Protein AF-A0AAP3A4D3-F1 (afdb_monomer_lite)

pLDDT: mean 90.57, std 7.9, range [58.19, 97.88]

Radius of gyration: 14.58 Å; chains: 1; bounding box: 35×26×32 Å

Structure (mmCIF, N/CA/C/O backbone):
data_AF-A0AAP3A4D3-F1
#
_entry.id   AF-A0AAP3A4D3-F1
#
loop_
_atom_site.group_PDB
_atom_site.id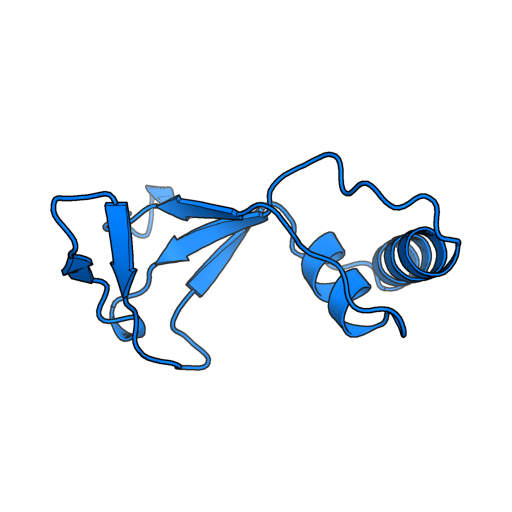
_atom_site.type_symbol
_atom_site.label_atom_id
_atom_site.label_alt_id
_atom_site.label_comp_id
_atom_site.label_asym_id
_atom_site.label_entity_id
_atom_site.label_seq_id
_atom_site.pdbx_PDB_ins_code
_atom_site.Cartn_x
_atom_site.Cartn_y
_atom_site.Cartn_z
_atom_site.occupancy
_atom_site.B_iso_or_equiv
_atom_site.auth_seq_id
_atom_site.auth_comp_id
_atom_site.auth_asym_id
_atom_site.auth_atom_id
_atom_site.pdbx_PDB_model_num
ATOM 1 N N . THR A 1 1 ? 13.663 8.776 0.276 1.00 72.06 1 THR A N 1
ATOM 2 C CA . THR A 1 1 ? 13.169 9.431 -0.954 1.00 72.06 1 THR A CA 1
ATOM 3 C C . THR A 1 1 ? 12.876 8.370 -1.984 1.00 72.06 1 THR A C 1
ATOM 5 O O . THR A 1 1 ? 13.575 7.365 -1.960 1.00 72.06 1 THR A O 1
ATOM 8 N N . LEU A 1 2 ? 11.852 8.562 -2.821 1.00 76.12 2 LEU A N 1
ATOM 9 C CA . LEU A 1 2 ? 11.489 7.613 -3.873 1.00 76.12 2 LEU A CA 1
ATOM 10 C C . LEU A 1 2 ? 12.559 7.625 -4.985 1.00 76.12 2 LEU A C 1
ATOM 12 O O . LEU A 1 2 ? 12.721 8.634 -5.663 1.00 76.12 2 LEU A O 1
ATOM 16 N N . ASP A 1 3 ? 13.301 6.532 -5.132 1.00 89.50 3 ASP A N 1
ATOM 17 C CA . ASP A 1 3 ? 14.344 6.318 -6.134 1.00 89.50 3 ASP A CA 1
ATOM 18 C C . ASP A 1 3 ? 13.793 5.483 -7.299 1.00 89.50 3 ASP A C 1
ATOM 20 O O . ASP A 1 3 ? 13.397 4.322 -7.142 1.00 89.50 3 ASP A O 1
ATOM 24 N N . GLU A 1 4 ? 13.771 6.086 -8.486 1.00 90.38 4 GLU A N 1
ATOM 25 C CA . GLU A 1 4 ? 13.312 5.448 -9.717 1.00 90.38 4 GLU A CA 1
ATOM 26 C C . GLU A 1 4 ? 14.181 4.249 -10.111 1.00 90.38 4 GLU A C 1
ATOM 28 O O . GLU A 1 4 ? 13.653 3.236 -10.576 1.00 90.38 4 GLU A O 1
ATOM 33 N N . LYS A 1 5 ? 15.499 4.313 -9.880 1.00 91.75 5 LYS A N 1
ATOM 34 C CA . LYS A 1 5 ? 16.403 3.196 -10.170 1.00 91.75 5 LYS A CA 1
ATOM 35 C C . LYS A 1 5 ? 15.998 1.975 -9.354 1.00 91.75 5 LYS A C 1
ATOM 37 O O . LYS A 1 5 ? 15.889 0.876 -9.894 1.00 91.75 5 LYS A O 1
ATOM 42 N N . ARG A 1 6 ? 15.693 2.185 -8.071 1.00 89.81 6 ARG A N 1
ATOM 43 C CA . ARG A 1 6 ? 15.247 1.111 -7.183 1.00 89.81 6 ARG A CA 1
ATOM 44 C C . ARG A 1 6 ? 13.912 0.512 -7.623 1.00 89.81 6 ARG A C 1
ATOM 46 O O . ARG A 1 6 ? 13.739 -0.700 -7.543 1.00 89.81 6 ARG A O 1
ATOM 53 N N . ALA A 1 7 ? 12.974 1.336 -8.085 1.00 90.50 7 ALA A N 1
ATOM 54 C CA . ALA A 1 7 ? 11.699 0.854 -8.613 1.00 90.50 7 ALA A CA 1
ATOM 55 C C . ALA A 1 7 ? 11.885 0.011 -9.889 1.00 90.50 7 ALA A C 1
ATOM 57 O O . ALA A 1 7 ? 11.264 -1.043 -10.014 1.00 90.50 7 ALA A O 1
ATO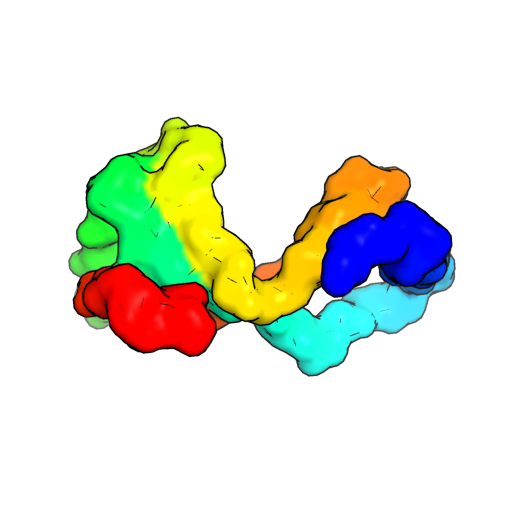M 58 N N . ARG A 1 8 ? 12.782 0.422 -10.795 1.00 92.25 8 ARG A N 1
ATOM 59 C CA . ARG A 1 8 ? 13.114 -0.333 -12.016 1.00 92.25 8 ARG A CA 1
ATOM 60 C C . ARG A 1 8 ? 13.742 -1.693 -11.712 1.00 92.25 8 ARG A C 1
ATOM 62 O O . ARG A 1 8 ? 13.291 -2.686 -12.262 1.00 92.25 8 ARG A O 1
ATOM 69 N N . GLU A 1 9 ? 14.681 -1.765 -10.767 1.00 90.44 9 GLU A N 1
ATOM 70 C CA . GLU A 1 9 ? 15.260 -3.047 -10.320 1.00 90.44 9 GLU A CA 1
ATOM 71 C C . GLU A 1 9 ? 14.187 -4.028 -9.817 1.00 90.44 9 GLU A C 1
ATOM 73 O O . GLU A 1 9 ? 14.272 -5.232 -10.051 1.00 90.44 9 GLU A O 1
ATOM 78 N N . ILE A 1 10 ? 13.165 -3.519 -9.124 1.00 88.50 10 ILE A N 1
ATOM 79 C CA . ILE A 1 10 ? 12.044 -4.331 -8.633 1.00 88.50 10 ILE A CA 1
ATOM 80 C C . ILE A 1 10 ? 11.170 -4.811 -9.796 1.00 88.50 10 ILE A C 1
ATOM 82 O O . ILE A 1 10 ? 10.753 -5.969 -9.794 1.00 88.50 10 ILE A O 1
ATOM 86 N N . ALA A 1 11 ? 10.905 -3.948 -10.778 1.00 90.69 11 ALA A N 1
ATOM 87 C CA . ALA A 1 11 ? 10.150 -4.305 -11.975 1.00 90.69 11 ALA A CA 1
ATOM 88 C C . ALA A 1 11 ? 10.858 -5.409 -12.776 1.00 90.69 11 ALA A C 1
ATOM 90 O O . ALA A 1 11 ? 10.256 -6.444 -13.058 1.00 90.69 11 ALA A O 1
ATOM 91 N N . ASP A 1 12 ? 12.157 -5.235 -13.036 1.00 91.31 12 ASP A N 1
ATOM 92 C CA . ASP A 1 12 ? 12.986 -6.212 -13.746 1.00 91.31 12 ASP A CA 1
ATOM 93 C C . ASP A 1 12 ? 13.046 -7.548 -12.990 1.00 91.31 12 ASP A C 1
ATOM 95 O O . ASP A 1 12 ? 12.968 -8.619 -13.594 1.00 91.31 12 ASP A O 1
ATOM 99 N N . TYR A 1 13 ? 13.123 -7.508 -11.655 1.00 88.19 13 TYR A N 1
ATOM 100 C CA . TYR A 1 13 ? 13.078 -8.714 -10.828 1.00 88.19 13 TYR A CA 1
ATOM 101 C C . TYR A 1 13 ? 11.748 -9.469 -10.970 1.00 88.19 13 TYR A C 1
ATOM 103 O O . TYR A 1 13 ? 11.753 -10.694 -11.092 1.00 88.19 13 TYR A O 1
ATOM 111 N N . ILE A 1 14 ? 10.611 -8.771 -10.989 1.00 87.44 14 ILE A N 1
ATOM 112 C CA . ILE A 1 14 ? 9.293 -9.398 -11.183 1.00 87.44 14 ILE A CA 1
ATOM 113 C C . ILE A 1 14 ? 9.190 -10.008 -12.578 1.00 87.44 14 ILE A C 1
ATOM 115 O O . ILE A 1 14 ? 8.786 -11.164 -12.716 1.00 87.44 14 ILE A O 1
ATOM 119 N N . ASP A 1 15 ? 9.612 -9.256 -13.591 1.00 88.44 15 ASP A N 1
ATOM 120 C CA . ASP A 1 15 ? 9.565 -9.683 -14.986 1.00 88.44 15 ASP A CA 1
ATOM 121 C C . ASP A 1 15 ? 10.564 -10.813 -15.298 1.00 88.44 15 ASP A C 1
ATOM 123 O O . ASP A 1 15 ? 10.363 -11.560 -16.254 1.00 88.44 15 ASP A O 1
ATOM 127 N N . SER A 1 16 ? 11.589 -11.024 -14.459 1.00 88.25 16 SER A N 1
ATOM 128 C CA . SER A 1 16 ? 12.510 -12.168 -14.567 1.00 88.25 16 SER A CA 1
ATOM 129 C C . SER A 1 16 ? 11.869 -13.528 -14.244 1.00 88.25 16 SER A C 1
ATOM 131 O O . SER A 1 16 ? 12.476 -14.571 -14.485 1.00 88.25 16 SER A O 1
ATOM 133 N N . GLY A 1 17 ? 10.646 -13.550 -13.695 1.00 76.31 17 GLY A N 1
ATOM 134 C CA . GLY A 1 17 ? 9.922 -14.789 -13.392 1.00 76.31 17 GLY A CA 1
ATOM 135 C C . GLY A 1 17 ? 10.370 -15.494 -12.106 1.00 76.31 17 GLY A C 1
ATOM 136 O O . GLY A 1 17 ? 9.900 -16.593 -11.818 1.00 76.31 17 GLY A O 1
ATOM 137 N N . HIS A 1 18 ? 11.229 -14.869 -11.290 1.00 68.38 18 HIS A N 1
ATOM 138 C CA . HIS A 1 18 ? 11.645 -15.396 -9.981 1.00 68.38 18 HIS A CA 1
ATOM 139 C C . HIS A 1 18 ? 10.568 -15.283 -8.880 1.00 68.38 18 HIS A C 1
ATOM 141 O O . HIS A 1 18 ? 10.768 -15.762 -7.767 1.00 68.38 18 HIS A O 1
ATOM 147 N N . GLY A 1 19 ? 9.392 -14.738 -9.215 1.00 58.19 19 GLY A N 1
ATOM 148 C CA . GLY A 1 19 ? 8.079 -15.229 -8.769 1.00 58.19 19 GLY A CA 1
ATOM 149 C C . GLY A 1 19 ? 7.658 -15.020 -7.312 1.00 58.19 19 GLY A C 1
ATOM 150 O O . GLY A 1 19 ? 6.484 -15.214 -7.003 1.00 58.19 19 GLY A O 1
ATOM 151 N N . THR A 1 20 ? 8.545 -14.603 -6.412 1.00 65.56 20 THR A N 1
ATOM 152 C CA . THR A 1 20 ? 8.190 -14.393 -5.001 1.00 65.56 20 THR A CA 1
ATOM 153 C C . THR A 1 20 ? 8.534 -12.991 -4.539 1.00 65.56 20 THR A C 1
ATOM 155 O O . THR A 1 20 ? 9.698 -12.602 -4.518 1.00 65.56 20 THR A O 1
ATOM 15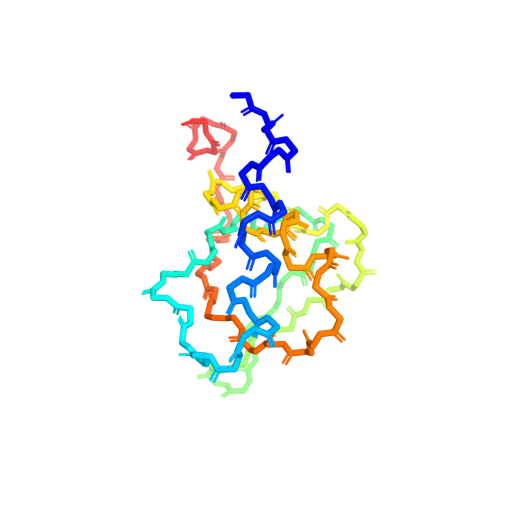8 N N . ILE A 1 21 ? 7.514 -12.245 -4.113 1.00 70.94 21 ILE A N 1
ATOM 159 C CA . ILE A 1 21 ? 7.696 -10.996 -3.376 1.00 70.94 21 ILE A CA 1
ATOM 160 C C . ILE A 1 21 ? 7.827 -11.366 -1.895 1.00 70.94 21 ILE A C 1
ATOM 162 O O . ILE A 1 21 ? 6.856 -11.846 -1.309 1.00 70.94 21 ILE A O 1
ATOM 166 N N . PRO A 1 22 ? 9.009 -11.183 -1.283 1.00 66.38 22 PRO A N 1
ATOM 167 C CA . PRO A 1 22 ? 9.291 -11.738 0.038 1.00 66.38 22 PRO A CA 1
ATOM 168 C C . PRO A 1 22 ? 8.605 -10.981 1.181 1.00 66.38 22 PRO A C 1
ATOM 170 O O . PRO A 1 22 ? 8.464 -11.533 2.268 1.00 66.38 22 PRO A O 1
ATOM 173 N N . SER A 1 23 ? 8.189 -9.728 0.968 1.00 84.75 23 SER A N 1
ATOM 174 C CA . SER A 1 23 ? 7.626 -8.880 2.020 1.00 84.75 23 SER A CA 1
ATOM 175 C C . SER A 1 23 ? 6.305 -8.233 1.623 1.00 84.75 23 SER A C 1
ATOM 177 O O . SER A 1 23 ? 6.067 -7.894 0.463 1.00 84.75 23 SER A O 1
ATOM 179 N N . SER A 1 24 ? 5.441 -8.046 2.618 1.00 91.56 24 SER A N 1
ATOM 180 C CA . SER A 1 24 ? 4.149 -7.399 2.439 1.00 91.56 24 SER A CA 1
ATOM 181 C C . SER A 1 24 ? 4.267 -5.895 2.186 1.00 91.56 24 SER A C 1
ATOM 183 O O . SER A 1 24 ? 5.264 -5.255 2.533 1.00 91.56 24 SER A O 1
ATOM 185 N N . ILE A 1 25 ? 3.225 -5.312 1.596 1.00 95.06 25 ILE A N 1
ATOM 186 C CA . ILE A 1 25 ? 3.007 -3.858 1.615 1.00 95.06 25 ILE A CA 1
ATOM 187 C C . ILE A 1 25 ? 2.184 -3.519 2.847 1.00 95.06 25 ILE A C 1
ATOM 189 O O . ILE A 1 25 ? 1.195 -4.196 3.133 1.00 95.06 25 ILE A O 1
ATOM 193 N N . ILE A 1 26 ? 2.611 -2.493 3.577 1.00 96.50 26 ILE A N 1
ATOM 194 C CA . ILE A 1 26 ? 1.926 -2.049 4.787 1.00 96.50 26 ILE A CA 1
ATOM 195 C C . ILE A 1 26 ? 1.101 -0.817 4.438 1.00 96.50 26 ILE A C 1
ATOM 197 O O . ILE A 1 26 ? 1.641 0.178 3.949 1.00 96.50 26 ILE A O 1
ATOM 201 N N . LEU A 1 27 ? -0.205 -0.900 4.671 1.00 97.19 27 LEU A N 1
ATOM 202 C CA . LEU A 1 27 ? -1.170 0.139 4.337 1.00 97.19 27 LEU A CA 1
ATOM 203 C C . LEU A 1 27 ? -1.901 0.623 5.593 1.00 97.19 27 LEU A C 1
ATOM 205 O O . LEU A 1 27 ? -2.223 -0.175 6.472 1.00 97.19 27 LEU A O 1
ATOM 209 N N . SER A 1 28 ? -2.218 1.913 5.633 1.00 97.75 28 SER A N 1
ATOM 210 C CA . SER A 1 28 ? -3.222 2.487 6.533 1.00 97.75 28 SER A CA 1
ATOM 211 C C . SER A 1 28 ? -4.502 2.737 5.740 1.00 97.75 28 SER A C 1
ATOM 213 O O . SER A 1 28 ? -4.483 3.481 4.752 1.00 97.75 28 SER A O 1
ATOM 215 N N . ALA A 1 29 ? -5.606 2.108 6.139 1.00 97.88 29 ALA A N 1
ATOM 216 C CA . ALA A 1 29 ? -6.917 2.374 5.561 1.00 97.88 29 ALA A CA 1
ATOM 217 C C . ALA A 1 29 ? -7.394 3.771 5.966 1.00 97.88 29 ALA A C 1
ATOM 219 O O . ALA A 1 29 ? -7.516 4.083 7.150 1.00 97.88 29 ALA A O 1
ATOM 220 N N . GLN A 1 30 ? -7.666 4.599 4.965 1.00 97.56 30 GLN A N 1
ATOM 221 C CA . GLN A 1 30 ? -8.147 5.963 5.138 1.00 97.56 30 GLN A CA 1
ATOM 222 C C . GLN A 1 30 ? -9.682 5.987 5.206 1.00 97.56 30 GLN A C 1
ATOM 224 O O . GLN A 1 30 ? -10.323 5.020 4.782 1.00 97.56 30 GLN A O 1
ATOM 229 N N . PRO A 1 31 ? -10.304 7.073 5.702 1.00 96.38 31 PRO A N 1
ATOM 230 C CA . PRO A 1 31 ? -11.763 7.176 5.785 1.00 96.38 31 PRO A CA 1
ATOM 231 C C . PRO A 1 31 ? -12.482 6.889 4.459 1.00 96.38 31 PRO A C 1
ATOM 233 O O . PRO A 1 31 ? -13.518 6.232 4.453 1.00 96.38 31 PRO A O 1
ATOM 236 N N . GLU A 1 32 ? -11.901 7.304 3.331 1.00 97.75 32 GLU A N 1
ATOM 237 C CA . GLU A 1 32 ? -12.447 7.095 1.987 1.00 97.75 32 GLU A CA 1
ATOM 238 C C . GLU A 1 32 ? -12.469 5.626 1.536 1.00 97.75 32 GLU A C 1
ATOM 240 O O . GLU A 1 32 ? -13.118 5.308 0.542 1.00 97.75 32 GLU A O 1
ATOM 245 N N . ALA A 1 33 ? -11.762 4.726 2.228 1.00 97.50 33 ALA A N 1
ATOM 246 C CA . ALA A 1 33 ? -11.861 3.295 1.960 1.00 97.50 33 ALA A CA 1
ATOM 247 C C . ALA A 1 33 ? -13.179 2.693 2.452 1.00 97.50 33 ALA A C 1
ATOM 249 O O . ALA A 1 33 ? -13.515 1.603 2.004 1.00 97.50 33 ALA A O 1
ATOM 250 N N . GLU A 1 34 ? -13.894 3.348 3.376 1.00 97.25 34 GLU A N 1
ATOM 251 C CA . GLU A 1 34 ? -15.169 2.861 3.929 1.00 97.25 34 GLU A CA 1
ATOM 252 C C . GLU A 1 34 ? -15.110 1.372 4.326 1.00 97.25 34 GLU A C 1
ATOM 254 O O . GLU A 1 34 ? -15.982 0.578 3.977 1.00 97.25 34 GLU A O 1
ATOM 259 N N . VAL A 1 35 ? -14.030 0.978 5.015 1.00 96.94 35 VAL A N 1
ATOM 260 C CA . VAL A 1 35 ? -13.717 -0.433 5.282 1.00 96.94 35 VAL A CA 1
ATOM 261 C C . VAL A 1 35 ? -14.829 -1.119 6.072 1.00 96.94 35 VAL A C 1
ATOM 263 O O . VAL A 1 35 ? -15.233 -0.654 7.139 1.00 96.94 35 VAL A O 1
ATOM 266 N N . GLN A 1 36 ? -15.253 -2.288 5.589 1.00 96.38 36 GLN A N 1
ATOM 267 C CA . GLN A 1 36 ? -16.218 -3.153 6.261 1.00 96.38 36 GLN A CA 1
ATOM 268 C C . GLN A 1 36 ? -15.679 -4.574 6.393 1.00 96.38 36 GLN A C 1
ATOM 270 O O . GLN A 1 36 ? -15.083 -5.128 5.471 1.00 96.38 36 GLN A O 1
ATOM 275 N N . ILE A 1 37 ? -15.917 -5.187 7.551 1.00 94.00 37 ILE A N 1
ATOM 276 C CA . ILE A 1 37 ? -15.557 -6.580 7.808 1.00 94.00 37 ILE A CA 1
ATOM 277 C C . ILE A 1 37 ? -16.818 -7.435 7.730 1.00 94.00 37 ILE A C 1
ATOM 279 O O . ILE A 1 37 ? -17.711 -7.336 8.571 1.00 94.00 37 ILE A O 1
ATOM 283 N N . VAL A 1 38 ? -16.871 -8.307 6.728 1.00 94.75 38 VAL A N 1
ATOM 284 C CA . VAL A 1 38 ? -18.018 -9.171 6.427 1.00 94.75 38 VAL A CA 1
ATOM 285 C C . VAL A 1 38 ? -17.623 -10.653 6.479 1.00 94.75 38 VAL A C 1
ATOM 287 O O . VAL A 1 38 ? -16.506 -11.030 6.854 1.00 94.75 38 VAL A O 1
ATOM 290 N N . GLY A 1 39 ? -18.568 -11.548 6.174 1.00 90.50 39 GLY A N 1
ATOM 291 C CA . GLY A 1 39 ? -18.273 -12.981 6.035 1.00 90.50 39 GLY A CA 1
ATOM 292 C C . GLY A 1 39 ? -17.814 -13.667 7.330 1.00 90.50 39 GLY A C 1
ATOM 293 O O . GLY A 1 39 ? -17.041 -14.632 7.278 1.00 90.50 39 GLY A O 1
ATOM 294 N N . LYS A 1 40 ? -18.298 -13.179 8.484 1.00 93.19 40 LYS A N 1
ATOM 295 C CA . LYS A 1 40 ? -17.883 -13.589 9.841 1.00 93.19 40 LYS A CA 1
ATOM 296 C C . LYS A 1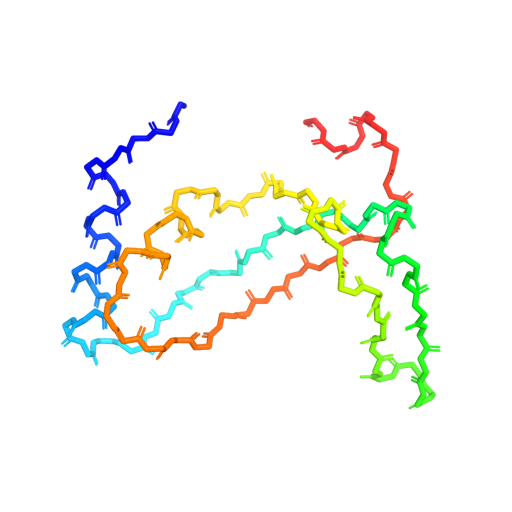 40 ? -16.415 -13.265 10.155 1.00 93.19 40 LYS A C 1
ATOM 298 O O . LYS A 1 40 ? -15.739 -14.065 10.793 1.00 93.19 40 LYS A O 1
ATOM 303 N N . GLY A 1 41 ? -15.912 -12.127 9.679 1.00 89.69 41 GLY A N 1
ATOM 304 C CA . GLY A 1 41 ? -14.553 -11.681 10.003 1.00 89.69 41 GLY A CA 1
ATOM 305 C C . GLY A 1 41 ? -13.468 -12.137 9.031 1.00 89.69 41 GLY A C 1
ATOM 306 O O . GLY A 1 41 ? -12.293 -12.011 9.348 1.00 89.69 41 GLY A O 1
ATOM 307 N N . ARG A 1 42 ? -13.835 -12.703 7.873 1.00 92.94 42 ARG A N 1
ATOM 308 C CA . ARG A 1 42 ? -12.877 -13.294 6.915 1.00 92.94 42 ARG A CA 1
ATOM 309 C C . ARG A 1 42 ? -12.700 -12.490 5.636 1.00 92.94 42 ARG A C 1
ATOM 311 O O . ARG A 1 42 ? -11.767 -12.756 4.884 1.00 92.94 42 ARG A O 1
ATOM 318 N N . THR A 1 43 ? -13.591 -11.541 5.379 1.00 94.94 43 THR A N 1
ATOM 319 C CA . THR A 1 43 ? -13.572 -10.732 4.164 1.00 94.94 43 THR A CA 1
ATOM 320 C C . THR A 1 43 ? -13.602 -9.268 4.556 1.00 94.94 43 THR A C 1
ATOM 322 O O . THR A 1 43 ? -14.438 -8.861 5.360 1.00 94.94 43 THR A O 1
ATOM 325 N N . MET A 1 44 ? -12.672 -8.501 3.996 1.00 94.69 44 MET A N 1
ATOM 326 C CA . MET A 1 44 ? -12.65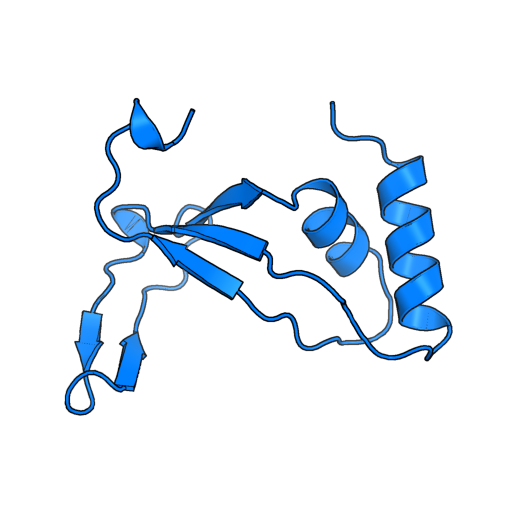2 -7.051 4.094 1.00 94.69 44 MET A CA 1
ATOM 327 C C . MET A 1 44 ? -13.143 -6.479 2.767 1.00 94.69 44 MET A C 1
ATOM 329 O O . MET A 1 44 ? -12.570 -6.779 1.720 1.00 94.69 44 MET A O 1
ATOM 333 N N . GLU A 1 45 ? -14.194 -5.676 2.821 1.00 96.75 45 GLU A N 1
ATOM 334 C CA . GLU A 1 45 ? -14.697 -4.888 1.699 1.00 96.75 45 GLU A CA 1
ATOM 335 C C . GLU A 1 45 ? -14.263 -3.430 1.871 1.00 96.75 45 GLU A C 1
ATOM 337 O O . GLU A 1 45 ? -14.059 -2.962 2.994 1.00 96.75 45 GLU A O 1
ATOM 342 N N . PHE A 1 46 ? -14.075 -2.729 0.755 1.00 97.31 46 PHE A N 1
ATOM 343 C CA . PHE A 1 46 ? -13.676 -1.326 0.732 1.00 97.31 46 PHE A CA 1
ATOM 344 C C . PHE A 1 46 ? -14.144 -0.651 -0.562 1.00 97.31 46 PHE A C 1
ATOM 346 O O . PHE A 1 46 ? -14.287 -1.299 -1.604 1.00 97.31 46 PHE A O 1
ATOM 353 N N . SER A 1 47 ? -14.329 0.662 -0.500 1.00 97.31 47 SER A N 1
ATOM 354 C CA . SER A 1 47 ? -14.661 1.517 -1.636 1.00 97.31 47 SER A CA 1
ATOM 355 C C . SER A 1 47 ? -13.416 1.801 -2.484 1.00 97.31 47 SER A C 1
ATOM 357 O O . SER A 1 47 ? -12.355 2.180 -1.980 1.00 97.31 47 SER A O 1
ATOM 359 N N . VAL A 1 48 ? -13.528 1.618 -3.804 1.00 95.81 48 VAL A N 1
ATOM 360 C CA . VAL A 1 48 ? -12.428 1.894 -4.742 1.00 95.81 48 VAL A CA 1
ATOM 361 C C . VAL A 1 48 ? -12.263 3.404 -4.881 1.00 95.81 48 VAL A C 1
ATOM 363 O O . VAL A 1 48 ? -12.978 4.057 -5.638 1.00 95.81 48 VAL A O 1
ATOM 366 N N . HIS A 1 49 ? -11.300 3.957 -4.149 1.00 97.44 49 HIS A N 1
ATOM 367 C CA . HIS A 1 49 ? -11.005 5.383 -4.149 1.00 97.44 49 HIS A CA 1
ATOM 368 C C . HIS A 1 49 ? -9.486 5.628 -4.213 1.00 97.44 49 HIS A C 1
ATOM 370 O O . HIS A 1 49 ? -8.736 4.937 -3.520 1.00 97.44 49 HIS A O 1
ATOM 376 N N . PRO A 1 50 ? -8.986 6.628 -4.972 1.00 95.31 50 PRO A N 1
ATOM 377 C CA . PRO A 1 50 ? -7.546 6.909 -5.066 1.00 95.31 50 PRO A CA 1
ATOM 378 C C . PRO A 1 50 ? -6.866 7.214 -3.726 1.00 95.31 50 PRO A C 1
ATOM 380 O O . PRO A 1 50 ? -5.659 7.047 -3.595 1.00 95.31 50 PRO A O 1
ATOM 383 N N . LYS A 1 51 ? -7.639 7.671 -2.735 1.00 96.25 51 LYS A N 1
ATOM 384 C CA . LYS A 1 51 ? -7.169 7.953 -1.370 1.00 96.25 51 LYS A CA 1
ATOM 385 C C . LYS A 1 51 ? -7.545 6.876 -0.354 1.00 96.25 51 LYS A C 1
ATOM 387 O O . LYS A 1 51 ? -7.392 7.118 0.829 1.00 96.25 51 LYS A O 1
ATOM 392 N N . ALA A 1 52 ? -8.050 5.718 -0.783 1.00 97.44 52 ALA A N 1
ATOM 393 C CA . ALA A 1 52 ? -8.491 4.667 0.136 1.00 97.44 52 ALA A CA 1
ATOM 394 C C . ALA A 1 52 ? -7.357 4.166 1.051 1.00 97.44 52 ALA A C 1
ATOM 396 O O . ALA A 1 52 ? -7.589 3.838 2.211 1.00 97.44 52 ALA A O 1
ATOM 397 N N . PHE A 1 53 ? -6.117 4.133 0.560 1.00 96.94 53 PHE A N 1
ATOM 398 C CA . PHE A 1 53 ? -4.991 3.596 1.318 1.00 96.94 53 PHE A CA 1
ATOM 399 C C . PHE A 1 53 ? -3.777 4.516 1.268 1.00 96.94 53 PHE A C 1
ATOM 401 O O . PHE A 1 53 ? -3.356 4.957 0.198 1.00 96.94 53 PHE A O 1
ATOM 408 N N . LEU A 1 54 ? -3.181 4.743 2.437 1.00 96.25 54 LEU A N 1
ATOM 409 C CA . LEU A 1 54 ? -1.865 5.349 2.589 1.00 96.25 54 LEU A CA 1
ATOM 410 C C . LEU A 1 54 ? -0.813 4.240 2.704 1.00 96.25 54 LEU A C 1
ATOM 412 O O . LEU A 1 54 ? -0.979 3.307 3.487 1.00 96.25 54 LEU A O 1
ATOM 416 N N . ILE A 1 55 ? 0.277 4.338 1.943 1.00 95.38 55 ILE A N 1
ATOM 417 C CA . ILE A 1 55 ? 1.379 3.368 2.000 1.00 95.38 55 ILE A CA 1
ATOM 418 C C . ILE A 1 55 ? 2.346 3.766 3.118 1.00 95.38 55 ILE A C 1
ATOM 420 O O . ILE A 1 55 ? 3.060 4.762 2.975 1.00 95.38 55 ILE A O 1
ATOM 424 N N . LEU A 1 56 ? 2.397 2.955 4.178 1.00 95.31 56 LEU A N 1
ATOM 425 C CA . LEU A 1 56 ? 3.305 3.130 5.318 1.00 95.31 56 LEU A CA 1
ATOM 426 C C . LEU A 1 56 ? 4.683 2.516 5.046 1.00 95.31 56 LEU A C 1
ATOM 428 O O . LEU A 1 56 ? 5.707 3.123 5.335 1.00 95.31 56 LEU A O 1
ATOM 432 N N . ASP A 1 57 ? 4.718 1.329 4.432 1.00 94.19 57 ASP A N 1
ATOM 433 C CA . ASP A 1 57 ? 5.961 0.693 3.991 1.00 94.19 57 ASP A CA 1
ATOM 434 C C . ASP A 1 57 ? 5.797 0.034 2.619 1.00 94.19 57 ASP A C 1
ATOM 436 O O . ASP A 1 57 ? 4.759 -0.544 2.288 1.00 94.19 57 ASP A O 1
ATOM 440 N N . GLY A 1 58 ? 6.864 0.102 1.822 1.00 92.81 58 GLY A N 1
ATOM 441 C CA . GLY A 1 58 ? 6.915 -0.500 0.493 1.00 92.81 58 GLY A CA 1
ATOM 442 C C . GLY A 1 58 ? 6.604 0.438 -0.669 1.00 92.81 58 GLY A C 1
ATOM 443 O O . GLY A 1 58 ? 6.293 -0.043 -1.752 1.00 92.81 58 GLY A O 1
ATOM 444 N N . GLN A 1 59 ? 6.747 1.755 -0.511 1.00 92.88 59 GLN A N 1
ATOM 445 C CA . GLN A 1 59 ? 6.501 2.733 -1.587 1.00 92.88 59 GLN A CA 1
ATOM 446 C C . GLN A 1 59 ? 7.308 2.447 -2.868 1.00 92.88 59 GLN A C 1
ATOM 448 O O . GLN A 1 59 ? 6.738 2.390 -3.955 1.00 92.88 59 GLN A O 1
ATOM 453 N N . HIS A 1 60 ? 8.615 2.167 -2.753 1.00 91.69 60 HIS A N 1
ATOM 454 C CA . HIS A 1 60 ? 9.439 1.750 -3.901 1.00 91.69 60 HIS A CA 1
ATOM 455 C C . HIS A 1 60 ? 8.945 0.456 -4.547 1.00 91.69 60 HIS A C 1
ATOM 457 O O . HIS A 1 60 ? 9.062 0.295 -5.757 1.00 91.69 60 HIS A O 1
ATOM 463 N N . ARG A 1 61 ? 8.407 -0.468 -3.738 1.00 91.69 61 ARG A N 1
ATOM 464 C CA . ARG A 1 61 ? 7.882 -1.748 -4.219 1.00 91.69 61 ARG A CA 1
ATOM 465 C C . ARG A 1 61 ? 6.615 -1.519 -5.027 1.00 91.69 61 ARG A C 1
ATOM 467 O O . ARG A 1 61 ? 6.577 -1.927 -6.175 1.00 91.69 61 ARG A O 1
ATOM 474 N N . VAL A 1 62 ? 5.649 -0.776 -4.486 1.00 91.88 62 VAL A N 1
ATOM 475 C CA . VAL A 1 62 ? 4.423 -0.405 -5.212 1.00 91.88 62 VAL A CA 1
ATOM 476 C C . VAL A 1 62 ? 4.751 0.333 -6.508 1.00 91.88 62 VAL A C 1
ATOM 478 O O . VAL A 1 62 ? 4.178 0.017 -7.548 1.00 91.88 62 VAL A O 1
ATOM 481 N N . TYR A 1 63 ? 5.719 1.253 -6.476 1.00 92.50 63 TYR A N 1
ATOM 482 C CA . TYR A 1 63 ? 6.150 1.935 -7.691 1.00 92.50 63 TYR A CA 1
ATOM 483 C C . TYR A 1 63 ? 6.775 0.960 -8.700 1.00 92.50 63 TYR A C 1
ATOM 485 O O . TYR A 1 63 ? 6.368 0.944 -9.857 1.00 92.50 63 TYR A O 1
ATOM 493 N N . GLY A 1 64 ? 7.672 0.072 -8.267 1.00 91.25 64 GLY A N 1
ATOM 494 C CA . GLY A 1 64 ? 8.230 -0.972 -9.129 1.00 91.25 64 GLY A CA 1
ATOM 495 C C . GLY A 1 64 ? 7.160 -1.891 -9.722 1.00 91.25 64 GLY A C 1
ATOM 496 O O . GLY A 1 64 ? 7.213 -2.212 -10.903 1.00 91.25 64 GLY A O 1
ATOM 497 N N . PHE A 1 65 ? 6.129 -2.240 -8.949 1.00 90.12 65 PHE A N 1
ATOM 498 C CA . PHE A 1 65 ? 5.008 -3.053 -9.434 1.00 90.12 65 PHE A CA 1
ATOM 499 C C . PHE A 1 65 ? 4.223 -2.349 -10.539 1.00 90.12 65 PHE A C 1
ATOM 501 O O . PHE A 1 65 ? 3.788 -3.007 -11.475 1.00 90.12 65 PHE A O 1
ATOM 508 N N . SER A 1 66 ? 4.069 -1.023 -10.465 1.00 89.75 66 SER A N 1
ATOM 509 C CA . SER A 1 66 ? 3.417 -0.254 -11.534 1.00 89.75 66 SER A CA 1
ATOM 510 C C . SER A 1 66 ? 4.238 -0.169 -12.826 1.00 89.75 66 SER A C 1
ATOM 512 O O . SER A 1 66 ? 3.681 0.139 -13.876 1.00 89.75 66 SER A O 1
ATOM 514 N N . LEU A 1 67 ? 5.550 -0.423 -12.749 1.00 92.38 67 LEU A N 1
ATOM 515 C CA . LEU A 1 67 ? 6.466 -0.408 -13.892 1.00 92.38 67 LEU A CA 1
ATOM 516 C C . LEU A 1 67 ? 6.657 -1.798 -14.522 1.00 92.38 67 LEU A C 1
ATOM 518 O O . LEU A 1 67 ? 7.070 -1.880 -15.679 1.00 92.38 67 LEU A O 1
ATOM 522 N N . ALA A 1 68 ? 6.385 -2.871 -13.775 1.00 90.50 68 ALA A N 1
ATOM 523 C CA . ALA A 1 68 ? 6.498 -4.245 -14.255 1.00 90.50 68 ALA A CA 1
ATOM 524 C C . ALA A 1 68 ? 5.459 -4.545 -15.347 1.00 90.50 68 ALA A C 1
ATOM 526 O O . ALA A 1 68 ? 4.330 -4.051 -15.313 1.00 90.50 68 ALA A O 1
ATOM 527 N N . LYS A 1 69 ? 5.822 -5.393 -16.311 1.00 90.06 69 LYS A N 1
ATOM 528 C CA . LYS A 1 69 ? 4.895 -5.853 -17.362 1.00 90.06 69 LYS A CA 1
ATOM 529 C C . LYS A 1 69 ? 4.038 -7.023 -16.891 1.00 90.06 69 LYS A C 1
ATOM 531 O O . LYS A 1 69 ? 2.931 -7.227 -17.390 1.00 90.06 69 LYS A O 1
ATOM 536 N N . SER A 1 70 ? 4.565 -7.802 -15.955 1.00 87.69 70 SER A N 1
ATOM 537 C CA . SER A 1 70 ? 3.931 -9.004 -15.431 1.00 87.69 70 SER A CA 1
ATOM 538 C C . SER A 1 70 ? 3.053 -8.684 -14.226 1.00 87.69 70 SER A C 1
ATOM 540 O O . SER A 1 70 ? 3.438 -7.941 -13.325 1.00 87.69 70 SER A O 1
ATOM 542 N N . ALA A 1 71 ? 1.872 -9.301 -14.170 1.00 84.56 71 ALA A N 1
ATOM 543 C CA . ALA A 1 71 ? 1.021 -9.222 -12.991 1.00 84.56 71 ALA A CA 1
ATOM 544 C C . ALA A 1 71 ? 1.595 -10.085 -11.860 1.00 84.56 71 ALA A C 1
ATOM 546 O O . ALA A 1 71 ? 1.934 -11.252 -12.061 1.00 84.56 71 ALA A O 1
ATOM 547 N N . VAL A 1 72 ? 1.638 -9.534 -10.649 1.00 83.44 72 VAL A N 1
ATOM 548 C CA . VAL A 1 72 ? 2.118 -10.234 -9.457 1.00 83.44 72 VAL A CA 1
ATOM 549 C C . VAL A 1 72 ? 1.113 -10.097 -8.320 1.00 83.44 72 VAL A C 1
ATOM 551 O O . VAL A 1 72 ? 0.504 -9.045 -8.129 1.00 83.44 72 VAL A O 1
ATOM 554 N N . ARG A 1 73 ? 0.914 -11.177 -7.557 1.00 86.12 73 ARG A N 1
ATOM 555 C CA . ARG A 1 73 ? 0.117 -11.123 -6.327 1.00 86.12 73 ARG A CA 1
ATOM 556 C C . ARG A 1 73 ? 1.011 -10.683 -5.183 1.00 86.12 73 ARG A C 1
ATOM 558 O O . ARG A 1 73 ? 2.049 -11.292 -4.938 1.00 86.12 73 ARG A O 1
ATOM 565 N N . VAL A 1 74 ? 0.579 -9.649 -4.475 1.00 87.12 74 VAL A N 1
ATOM 566 C CA . VAL A 1 74 ? 1.346 -9.048 -3.389 1.00 87.12 74 VAL A CA 1
ATOM 567 C C . VAL A 1 74 ? 0.599 -9.271 -2.077 1.00 87.12 74 VAL A C 1
ATOM 569 O O . VAL A 1 74 ? -0.573 -8.897 -1.991 1.00 87.12 74 VAL A O 1
ATOM 572 N N . PRO A 1 75 ? 1.230 -9.863 -1.050 1.00 92.00 75 PRO A N 1
ATOM 573 C CA . PRO A 1 75 ? 0.639 -9.878 0.278 1.00 92.00 75 PRO A CA 1
ATOM 574 C C . PRO A 1 75 ? 0.598 -8.451 0.835 1.00 92.00 75 PRO A C 1
ATOM 576 O O . PRO A 1 75 ? 1.560 -7.692 0.710 1.00 92.00 75 PRO A O 1
ATOM 579 N N . VAL A 1 76 ? -0.504 -8.079 1.475 1.00 94.38 76 VAL A N 1
ATOM 580 C CA . VAL A 1 76 ? -0.649 -6.766 2.113 1.00 94.38 76 VAL A CA 1
ATOM 581 C C . VAL A 1 76 ? -1.106 -6.930 3.554 1.00 94.38 76 VAL A C 1
ATOM 583 O O . VAL A 1 76 ? -1.848 -7.858 3.875 1.00 94.38 76 VAL A O 1
ATOM 586 N N . VAL A 1 77 ? -0.654 -6.023 4.415 1.00 96.25 77 VAL A N 1
ATOM 587 C CA . VAL A 1 77 ? -1.147 -5.863 5.785 1.00 96.25 77 VAL A CA 1
ATOM 588 C C . VAL A 1 77 ? -1.784 -4.489 5.867 1.00 96.25 77 VAL A C 1
ATOM 590 O O . VAL A 1 77 ? -1.163 -3.494 5.495 1.00 96.25 77 VAL A O 1
ATOM 593 N N . ILE A 1 78 ? -3.030 -4.443 6.322 1.00 96.69 78 ILE A N 1
ATOM 594 C CA . ILE A 1 78 ? -3.833 -3.225 6.349 1.00 96.69 78 I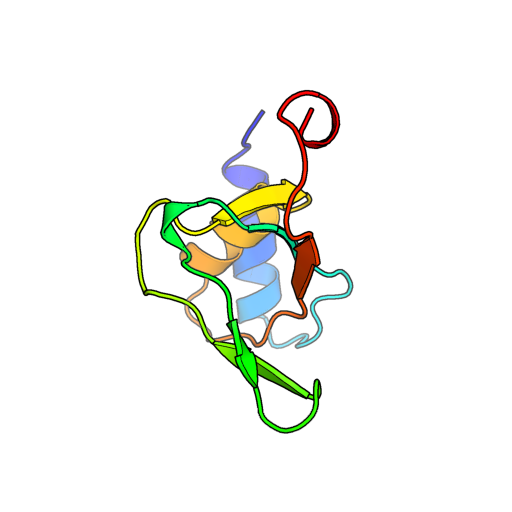LE A CA 1
ATOM 595 C C . ILE A 1 78 ? -4.188 -2.936 7.799 1.00 96.69 78 ILE A C 1
ATOM 597 O O . ILE A 1 78 ? -4.879 -3.726 8.442 1.00 96.69 78 ILE A O 1
ATOM 601 N N . TYR A 1 79 ? -3.714 -1.805 8.305 1.00 96.75 79 TYR A N 1
ATOM 602 C CA . TYR A 1 79 ? -4.171 -1.259 9.572 1.00 96.75 79 TYR A CA 1
ATOM 603 C C . TYR A 1 79 ? -5.431 -0.428 9.347 1.00 96.75 79 TYR A C 1
ATOM 605 O O . TYR A 1 79 ? -5.529 0.321 8.375 1.00 96.75 79 TYR A O 1
ATOM 613 N N . VAL A 1 80 ? -6.394 -0.551 10.257 1.00 95.25 80 VAL A N 1
ATOM 614 C CA . VAL A 1 80 ? -7.658 0.190 10.220 1.00 95.25 80 VAL A CA 1
ATOM 615 C C . VAL A 1 80 ? -7.757 1.030 11.486 1.00 95.25 80 VAL A C 1
ATOM 617 O O . VAL A 1 80 ? -7.576 0.506 12.582 1.00 95.25 80 VAL A O 1
ATOM 620 N N . GLY A 1 81 ? -8.056 2.323 11.330 1.00 94.38 81 GLY A N 1
ATOM 621 C CA . GLY A 1 81 ? -8.271 3.236 12.455 1.00 94.38 81 GLY A CA 1
ATOM 622 C C . GLY A 1 81 ? -6.998 3.799 13.091 1.00 94.38 81 GLY A C 1
ATOM 623 O O . GLY A 1 81 ? -7.050 4.212 14.247 1.00 94.38 81 GLY A O 1
ATOM 624 N N . LEU A 1 82 ? -5.875 3.826 12.365 1.00 95.69 82 LEU A N 1
ATOM 625 C CA . LEU A 1 82 ? -4.676 4.521 12.834 1.00 95.69 82 LEU A CA 1
ATOM 626 C C . LEU A 1 82 ? -4.921 6.029 12.921 1.00 95.69 82 LEU A C 1
ATOM 628 O O . LEU A 1 82 ? -5.581 6.633 12.074 1.00 95.69 82 LEU A O 1
ATOM 632 N N . SER A 1 83 ? -4.348 6.652 13.944 1.00 93.69 83 SER A N 1
ATOM 633 C CA . SER A 1 83 ? -4.220 8.100 14.028 1.00 93.69 83 SER A CA 1
ATOM 634 C C . SER A 1 83 ? -3.044 8.591 13.181 1.00 93.69 83 SER A C 1
ATOM 636 O O . SER A 1 83 ? -2.068 7.875 12.976 1.00 93.69 83 SER A O 1
ATOM 638 N N . ARG A 1 84 ? -3.055 9.873 12.792 1.00 89.56 84 ARG A N 1
ATOM 639 C CA . ARG A 1 84 ? -1.934 10.490 12.049 1.00 89.56 84 ARG A CA 1
ATOM 640 C C . ARG A 1 84 ? -0.567 10.309 12.713 1.00 89.56 84 ARG A C 1
ATOM 642 O O . ARG A 1 84 ? 0.450 10.285 12.031 1.00 89.56 84 ARG A O 1
ATOM 649 N N . LYS A 1 85 ? -0.538 10.215 14.046 1.00 92.12 85 LYS A N 1
ATOM 650 C CA . LYS A 1 85 ? 0.695 9.992 14.807 1.00 92.12 85 LYS A CA 1
ATOM 651 C C . LYS A 1 85 ? 1.228 8.565 14.633 1.00 92.12 85 LYS A C 1
ATOM 653 O O . LYS A 1 85 ? 2.433 8.376 14.688 1.00 92.12 85 LYS A O 1
ATOM 658 N N . GLU A 1 86 ? 0.347 7.587 14.449 1.00 90.44 86 GLU A N 1
ATOM 659 C CA . GLU A 1 86 ? 0.697 6.177 14.224 1.00 90.44 86 GLU A CA 1
ATOM 660 C C . GLU A 1 86 ? 1.032 5.883 12.754 1.00 90.44 86 GLU A C 1
ATOM 662 O O . GLU A 1 86 ? 1.644 4.864 12.457 1.00 90.44 86 GLU A O 1
ATOM 667 N N . GLU A 1 87 ? 0.651 6.777 11.840 1.00 90.00 87 GLU A N 1
ATOM 668 C CA . GLU A 1 87 ? 0.972 6.702 10.408 1.00 90.00 87 GLU A CA 1
ATOM 669 C C . GLU A 1 87 ? 2.369 7.248 10.050 1.00 90.00 87 GLU A C 1
ATOM 671 O O . GLU A 1 87 ? 2.763 7.167 8.886 1.00 90.00 87 GLU A O 1
ATOM 676 N N . SER A 1 88 ? 3.087 7.845 11.012 1.00 78.12 88 SER A N 1
ATOM 677 C CA . SER A 1 88 ? 4.352 8.574 10.800 1.00 78.12 88 SER A CA 1
ATOM 678 C C . SER A 1 88 ? 5.599 7.760 11.133 1.00 78.12 88 SER A C 1
ATOM 680 O O . SER A 1 88 ? 5.579 7.044 12.159 1.00 78.12 88 SER A O 1
#

Foldseek 3Di:
DQDPVLLQVLQVVVQVPPADDPDAWEKEADVQQVWDQDPVRPDIHGDDDPPRIDTLDCPSNVSSCVVHPDDHDGHYDYDYPDDPVRSD

Organism: Escherichia coli (NCBI:txid562)

Sequence (88 aa):
TLDEKRAREIADYIDSGHGTIPSSIILSAQPEAEVQIVGKGRTMEFSVHPKAFLILDGQHRVYGFSLAKSAVRVPVVIYVGLSRKEES

Secondary structure (DSSP, 8-state):
---HHHHHHHHHHHHTT-----SPEEEEEPGGG--EEETTTTEEE----TTSEEEEE-HHHHHHHHH-SS-----EEEEES--TTTT-

InterPro domains:
  IPR017601 DGQHR-containing domain [TIGR03187] (2-87)